Protein AF-A0A2E2IL12-F1 (afdb_monomer)

Solvent-accessible surface area (backbone atoms only — not comparable to full-atom values): 6522 Å² total; per-residue (Å²): 137,86,86,79,81,86,72,68,70,74,68,65,64,68,73,74,69,76,78,76,80,75,80,76,78,80,75,74,82,78,58,90,62,48,67,57,52,51,52,52,49,45,65,74,68,45,79,80,55,74,89,68,81,88,78,74,57,67,75,56,51,52,53,53,51,52,51,55,58,56,65,69,68,60,75,82,70,94,62,88,73,87,72,84,76,53,95,72,68,90,77,127

Sequence (92 aa):
MQKIPLIPIGLLCFALFTCGVMAEPAKPPAKQGEQTRKWLNLQQNGQAASSHNQTLPGPVAAKIYERYLNSFSHPIPQYFSEIESNPFSNSR

Secondary structure (DSSP, 8-state):
--------GGGTSGGG------PPPPPPPPPTTHHHHHHHHHHHH-TTS-SS--PPPHHHHHHHHHHHHHHTSSPPPSS-------TTS---

pLDDT: mean 77.91, std 17.28, range [41.56, 97.75]

Foldseek 3Di:
DDDDDPDPPVVVVVVPPPPPPDDDPPDPPQDPCNVVVVVVCCVVVVPVPDPDDDDDDPVRVVVVVVVVVVVVVDDDDPDDPPPPPPPPPPDD

Structure (mmCIF, N/CA/C/O backbone):
data_AF-A0A2E2IL12-F1
#
_entry.id   AF-A0A2E2IL12-F1
#
loop_
_atom_site.group_PDB
_atom_site.id
_atom_site.type_symbol
_atom_site.label_atom_id
_atom_site.label_alt_id
_atom_site.label_comp_id
_atom_site.label_asym_id
_atom_site.label_entity_id
_atom_site.label_seq_id
_atom_site.pdbx_PDB_ins_code
_atom_site.Cartn_x
_atom_site.Cartn_y
_atom_site.Cartn_z
_atom_site.occupancy
_atom_site.B_iso_or_equiv
_atom_site.auth_seq_id
_atom_site.auth_comp_id
_atom_site.auth_asym_id
_atom_site.auth_atom_id
_atom_site.pdbx_PDB_model_num
ATOM 1 N N . MET A 1 1 ? -74.704 -18.169 44.501 1.00 41.56 1 MET A N 1
ATOM 2 C CA . MET A 1 1 ? -73.853 -18.434 43.323 1.00 41.56 1 MET A CA 1
ATOM 3 C C . MET A 1 1 ? -73.261 -17.118 42.825 1.00 41.56 1 MET A C 1
ATOM 5 O O . MET A 1 1 ? -73.988 -16.235 42.403 1.00 41.56 1 MET A O 1
ATOM 9 N N . GLN A 1 2 ? -71.958 -16.988 43.081 1.00 46.75 2 GLN A N 1
ATOM 10 C CA . GLN A 1 2 ? -70.900 -16.107 42.559 1.00 46.75 2 GLN A CA 1
ATOM 11 C C . GLN A 1 2 ? -71.259 -14.881 41.684 1.00 46.75 2 GLN A C 1
ATOM 13 O O . GLN A 1 2 ? -71.665 -15.011 40.535 1.00 46.75 2 GLN A O 1
ATOM 18 N N . LYS A 1 3 ? -70.989 -13.678 42.216 1.00 52.50 3 LYS A N 1
ATOM 19 C CA . LYS A 1 3 ? -70.891 -12.417 41.460 1.00 52.50 3 LYS A CA 1
ATOM 20 C C . LYS A 1 3 ? -69.432 -12.233 41.031 1.00 52.50 3 LYS A C 1
ATOM 22 O O . LYS A 1 3 ? -68.567 -12.108 41.894 1.00 52.50 3 LYS A O 1
ATOM 27 N N . ILE A 1 4 ? -69.158 -12.248 39.730 1.00 62.59 4 ILE A N 1
ATOM 28 C CA . ILE A 1 4 ? -67.819 -12.031 39.160 1.00 62.59 4 ILE A CA 1
ATOM 29 C C . ILE A 1 4 ? -67.703 -10.540 38.8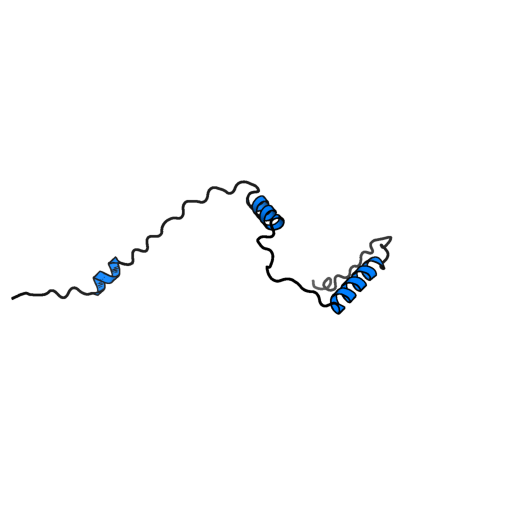08 1.00 62.59 4 ILE A C 1
ATOM 31 O O . ILE A 1 4 ? -68.469 -10.082 37.958 1.00 62.59 4 ILE A O 1
ATOM 35 N N . PRO A 1 5 ? -66.814 -9.750 39.439 1.00 57.25 5 PRO A N 1
ATOM 36 C CA . PRO A 1 5 ? -66.616 -8.366 39.039 1.00 57.25 5 PRO A CA 1
ATOM 37 C C . PRO A 1 5 ? -65.736 -8.310 37.785 1.00 57.25 5 PRO A C 1
ATOM 39 O O . PRO A 1 5 ? -64.592 -8.760 37.782 1.00 57.25 5 PRO A O 1
ATOM 42 N N . LEU A 1 6 ? -66.293 -7.744 36.714 1.00 60.78 6 LEU A N 1
ATOM 43 C CA . LEU A 1 6 ? -65.597 -7.417 35.474 1.00 60.78 6 LEU A CA 1
ATOM 44 C C . LEU A 1 6 ? -64.654 -6.231 35.739 1.00 60.78 6 LEU A C 1
ATOM 46 O O . LEU A 1 6 ? -65.048 -5.071 35.643 1.00 60.78 6 LEU A O 1
ATOM 50 N N . ILE A 1 7 ? -63.421 -6.527 36.144 1.00 62.12 7 ILE A N 1
ATOM 51 C CA . ILE A 1 7 ? -62.351 -5.534 36.292 1.00 62.12 7 ILE A CA 1
ATOM 52 C C . ILE A 1 7 ? -61.980 -5.033 34.883 1.00 62.12 7 ILE A C 1
ATOM 54 O O . ILE A 1 7 ? -61.734 -5.861 34.001 1.00 62.12 7 ILE A O 1
ATOM 58 N N . PRO A 1 8 ? -61.938 -3.711 34.627 1.00 50.53 8 PRO A N 1
ATOM 59 C CA . PRO A 1 8 ? -61.590 -3.190 33.315 1.00 50.53 8 PRO A CA 1
ATOM 60 C C . PRO A 1 8 ? -60.133 -3.539 32.999 1.00 50.53 8 PRO A C 1
ATOM 62 O O . PRO A 1 8 ? -59.202 -3.092 33.668 1.00 50.53 8 PRO A O 1
ATOM 65 N N . ILE A 1 9 ? -59.950 -4.315 31.931 1.00 56.97 9 ILE A N 1
ATOM 66 C CA . ILE A 1 9 ? -58.663 -4.769 31.376 1.00 56.97 9 ILE A CA 1
ATOM 67 C C . ILE A 1 9 ? -57.688 -3.596 31.125 1.00 56.97 9 ILE A C 1
ATOM 69 O O . ILE A 1 9 ? -56.475 -3.789 31.090 1.00 56.97 9 ILE A O 1
ATOM 73 N N . GLY A 1 10 ? -58.191 -2.358 31.052 1.00 49.88 10 GLY A N 1
ATOM 74 C CA . GLY A 1 10 ? -57.384 -1.143 30.929 1.00 49.88 10 GLY A CA 1
ATOM 75 C C . GLY A 1 10 ? -56.425 -0.866 32.096 1.00 49.88 10 GLY A C 1
ATOM 76 O O . GLY A 1 10 ? -55.403 -0.225 31.877 1.00 49.88 10 GLY A O 1
ATOM 77 N N . LEU A 1 11 ? -56.689 -1.368 33.310 1.00 54.75 11 LEU A N 1
ATOM 78 C CA . LEU A 1 11 ? -55.837 -1.089 34.480 1.00 54.75 11 LEU A CA 1
ATOM 79 C C . LEU A 1 11 ? -54.690 -2.104 34.657 1.00 54.75 11 LEU A C 1
ATOM 81 O O . LEU A 1 11 ? -53.722 -1.821 35.357 1.00 54.75 11 LEU A O 1
ATOM 85 N N . LEU A 1 12 ? -54.747 -3.251 33.969 1.00 47.56 12 LEU A N 1
ATOM 86 C CA . LEU A 1 12 ? -53.680 -4.261 33.984 1.00 47.56 12 LEU A CA 1
ATOM 87 C C . LEU A 1 12 ? -52.544 -3.923 33.000 1.00 47.56 12 LEU A C 1
ATOM 89 O O . LEU A 1 12 ? -51.387 -4.246 33.256 1.00 47.56 12 LEU A O 1
ATOM 93 N N . CYS A 1 13 ? -52.843 -3.213 31.907 1.00 50.38 13 CYS A N 1
ATOM 94 C CA . CYS A 1 13 ? -51.839 -2.831 30.906 1.00 50.38 13 CYS A CA 1
ATOM 95 C C . CYS A 1 13 ? -50.939 -1.663 31.346 1.00 50.38 13 CYS A C 1
ATOM 97 O O . CYS A 1 13 ? -49.828 -1.530 30.839 1.00 50.38 13 CYS A O 1
ATOM 99 N N . PHE A 1 14 ? -51.374 -0.836 32.303 1.00 52.19 14 PHE A N 1
ATOM 100 C CA . PHE A 1 14 ? -50.575 0.296 32.790 1.00 52.19 14 PHE A CA 1
ATOM 101 C C . PHE A 1 14 ? -49.459 -0.132 33.764 1.00 52.19 14 PHE A C 1
ATOM 103 O O . PHE A 1 14 ? -48.475 0.581 33.934 1.00 52.19 14 PHE A O 1
ATOM 110 N N . ALA A 1 15 ? -49.571 -1.320 34.369 1.00 53.56 15 ALA A N 1
ATOM 111 C CA . ALA A 1 15 ? -48.621 -1.820 35.365 1.00 53.56 15 ALA A CA 1
ATOM 112 C C . ALA A 1 15 ? -47.380 -2.521 34.772 1.00 53.56 15 ALA A C 1
ATOM 114 O O . ALA A 1 15 ? -46.446 -2.819 35.509 1.00 53.56 15 ALA A O 1
ATOM 115 N N . LEU A 1 16 ? -47.342 -2.778 33.459 1.00 55.81 16 LEU A N 1
ATOM 116 C CA . LEU A 1 16 ? -46.223 -3.469 32.795 1.00 55.81 16 LEU A CA 1
ATOM 117 C C . LEU A 1 16 ? -45.283 -2.528 32.024 1.00 55.81 16 LEU A C 1
ATOM 119 O O . LEU A 1 16 ? -44.291 -2.986 31.464 1.00 55.81 16 LEU A O 1
ATOM 123 N N . PHE A 1 17 ? -45.562 -1.220 32.001 1.00 55.28 17 PHE A N 1
ATOM 124 C CA . PHE A 1 17 ? -44.775 -0.238 31.245 1.00 55.2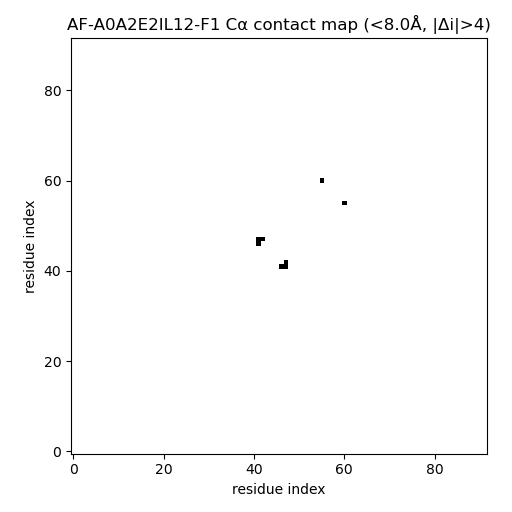8 17 PHE A CA 1
ATOM 125 C C . PHE A 1 17 ? -43.819 0.588 32.120 1.00 55.28 17 PHE A C 1
ATOM 127 O O . PHE A 1 17 ? -43.485 1.7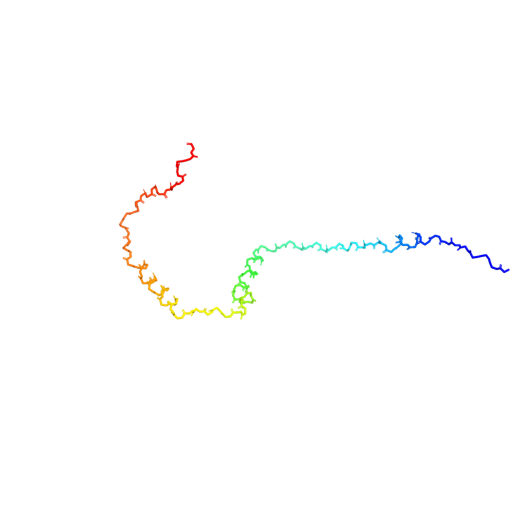27 31.799 1.00 55.28 17 PHE A O 1
ATOM 134 N N . THR A 1 18 ? -43.337 0.030 33.232 1.00 58.00 18 THR A N 1
ATOM 135 C CA . THR A 1 18 ? -42.190 0.603 33.945 1.00 58.00 18 THR A CA 1
ATOM 136 C C . THR A 1 18 ? -40.916 0.173 33.224 1.00 58.00 18 THR A C 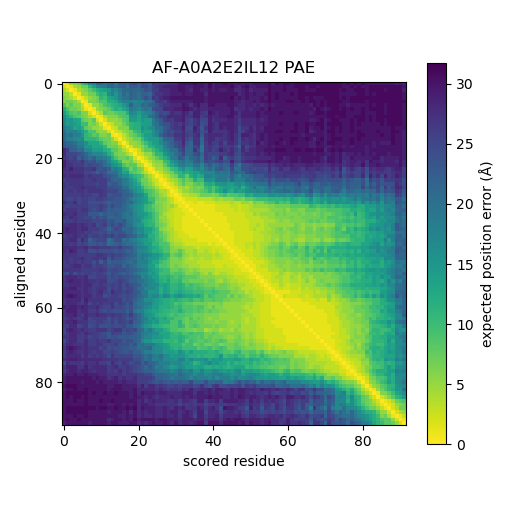1
ATOM 138 O O . THR A 1 18 ? -40.268 -0.807 33.592 1.00 58.00 18 THR A O 1
ATOM 141 N N . CYS A 1 19 ? -40.577 0.884 32.149 1.00 55.72 19 CYS A N 1
ATOM 142 C CA . CYS A 1 19 ? -39.268 0.788 31.518 1.00 55.72 19 CYS A CA 1
ATOM 143 C C . CYS A 1 19 ? -38.228 1.293 32.528 1.00 55.72 19 CYS A C 1
ATOM 145 O O . CYS A 1 19 ? -38.078 2.497 32.739 1.00 55.72 19 CYS A O 1
ATOM 147 N N . GLY A 1 20 ? -37.573 0.367 33.227 1.00 60.53 20 GLY A N 1
ATOM 148 C CA . GLY A 1 20 ? -36.449 0.685 34.093 1.00 60.53 20 GLY A CA 1
ATOM 149 C C . GLY A 1 20 ? -35.297 1.197 33.239 1.00 60.53 20 GLY A C 1
ATOM 150 O O . GLY A 1 20 ? -34.620 0.412 32.579 1.00 60.53 20 GLY A O 1
ATOM 151 N N . VAL A 1 21 ? -35.073 2.509 33.243 1.00 63.84 21 VAL A N 1
ATOM 152 C CA . VAL A 1 21 ? -33.830 3.092 32.733 1.00 63.84 21 VAL A CA 1
ATOM 153 C C . VAL A 1 21 ? -32.734 2.712 33.723 1.00 63.84 21 VAL A C 1
ATOM 155 O O . VAL A 1 21 ? -32.610 3.303 34.793 1.00 63.84 21 VAL A O 1
ATOM 158 N N . MET A 1 22 ? -31.959 1.684 33.387 1.00 67.50 22 MET A N 1
ATOM 159 C CA . MET A 1 22 ? -30.714 1.387 34.086 1.00 67.50 22 MET A CA 1
ATOM 160 C C . MET A 1 22 ? -29.716 2.491 33.728 1.00 67.50 22 MET A C 1
ATOM 162 O O . MET A 1 22 ? -29.350 2.644 32.564 1.00 67.50 22 MET A O 1
ATOM 166 N N . ALA A 1 23 ? -29.311 3.290 34.714 1.00 66.69 23 ALA A N 1
ATOM 167 C CA . ALA A 1 23 ? -28.245 4.265 34.533 1.00 66.69 23 ALA A CA 1
ATOM 168 C C . ALA A 1 23 ? -26.936 3.517 34.230 1.00 66.69 23 ALA A C 1
ATOM 170 O O . ALA A 1 23 ? -26.462 2.735 35.057 1.00 66.69 23 ALA A O 1
ATOM 171 N N . GLU A 1 24 ? -26.360 3.735 33.045 1.00 69.75 24 GLU A N 1
ATOM 172 C CA . GLU A 1 24 ? -25.024 3.231 32.726 1.00 69.75 24 GLU A CA 1
ATOM 173 C C . GLU A 1 24 ? -24.020 3.891 33.689 1.00 69.75 24 GLU A C 1
ATOM 175 O O . GLU A 1 24 ? -24.063 5.115 33.865 1.00 69.75 24 GLU A O 1
ATOM 180 N N . PRO A 1 25 ? -23.149 3.120 34.367 1.00 74.38 25 PRO A N 1
ATOM 181 C CA . PRO A 1 25 ? -22.164 3.699 35.269 1.00 74.38 25 PRO A CA 1
ATOM 182 C C . PRO A 1 25 ? -21.302 4.707 34.508 1.00 74.38 25 PRO A C 1
ATOM 184 O O . PRO A 1 25 ? -20.835 4.433 33.402 1.00 74.38 25 PRO A O 1
ATOM 187 N N . ALA A 1 26 ? -21.089 5.881 35.109 1.00 74.06 26 ALA A N 1
ATOM 188 C CA . ALA 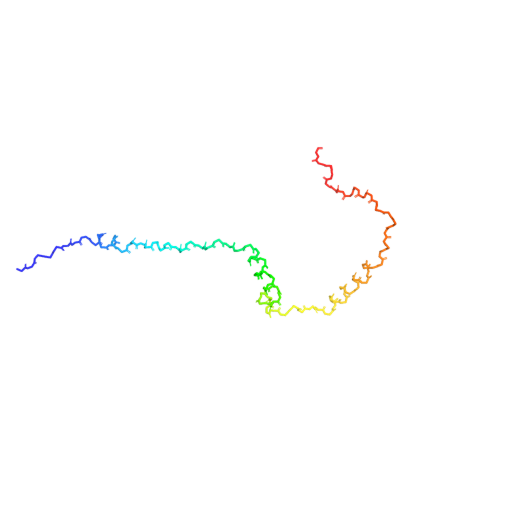A 1 26 ? -20.301 6.943 34.502 1.00 74.06 26 ALA A CA 1
ATOM 189 C C . ALA A 1 26 ? -18.920 6.408 34.097 1.00 74.06 26 ALA A C 1
ATOM 191 O O . ALA A 1 26 ? -18.140 5.953 34.939 1.00 74.06 26 ALA A O 1
ATOM 192 N N . LYS A 1 27 ? -18.625 6.452 32.792 1.00 77.75 27 LYS A N 1
ATOM 193 C CA . LYS A 1 27 ? -17.332 6.024 32.265 1.00 77.75 27 LYS A CA 1
ATOM 194 C C . LYS A 1 27 ? -16.234 6.862 32.930 1.00 77.75 27 LYS A C 1
ATOM 196 O O . LYS A 1 27 ? -16.314 8.092 32.871 1.00 77.75 27 LYS A O 1
ATOM 201 N N . PRO A 1 28 ? -15.212 6.239 33.545 1.00 77.44 28 PRO A N 1
ATOM 202 C CA . PRO A 1 28 ? -14.102 6.986 34.115 1.00 77.44 28 PRO A CA 1
ATOM 203 C C . PRO A 1 28 ? -13.458 7.868 33.035 1.00 77.44 28 PRO A C 1
ATOM 205 O O . PRO A 1 28 ? -13.454 7.487 31.857 1.00 77.44 28 PRO A O 1
ATOM 208 N N . PRO A 1 29 ? -12.928 9.046 33.407 1.00 77.50 29 PRO A N 1
ATOM 209 C CA . PRO A 1 29 ? -12.331 9.960 32.445 1.00 77.50 29 PRO A CA 1
ATOM 210 C C . PRO A 1 29 ? -11.231 9.236 31.667 1.00 77.50 29 PRO A C 1
ATOM 212 O O . PRO A 1 29 ? -10.374 8.568 32.254 1.00 77.50 29 PRO A O 1
ATOM 215 N N . ALA A 1 30 ? -11.281 9.346 30.338 1.00 79.31 30 ALA A N 1
ATOM 216 C CA . ALA A 1 30 ? -10.302 8.709 29.470 1.00 79.31 30 ALA A CA 1
ATOM 217 C C . ALA A 1 30 ? -8.897 9.196 29.839 1.00 79.31 30 ALA A C 1
ATOM 219 O O . ALA A 1 30 ? -8.665 10.399 29.997 1.00 79.31 30 ALA A O 1
ATOM 220 N N . LYS A 1 31 ? -7.943 8.269 29.960 1.00 86.69 31 LYS A N 1
ATOM 221 C CA . LYS A 1 31 ? -6.554 8.656 30.233 1.00 86.69 31 LYS A CA 1
ATOM 222 C C . LYS A 1 31 ? -6.009 9.406 29.021 1.00 86.69 31 LYS A C 1
ATOM 224 O O . LYS A 1 31 ? -6.294 9.048 27.875 1.00 86.69 31 LYS A O 1
ATOM 229 N N . GLN A 1 32 ? -5.165 10.409 29.249 1.00 90.19 32 GLN A N 1
ATOM 230 C CA . GLN A 1 32 ? -4.536 11.138 28.148 1.00 90.19 32 GLN A CA 1
ATOM 231 C C . GLN A 1 32 ? -3.818 10.160 27.193 1.00 90.19 32 GLN A C 1
ATOM 233 O O . GLN A 1 32 ? -3.120 9.224 27.607 1.00 90.19 32 GLN A O 1
ATOM 238 N N . GLY A 1 33 ? -4.067 10.320 25.892 1.00 91.69 33 GLY A N 1
ATOM 239 C CA . GLY A 1 33 ? -3.517 9.462 24.836 1.00 91.69 33 GLY A CA 1
ATOM 240 C C . GLY A 1 33 ? -4.115 8.051 24.738 1.00 91.69 33 GLY A C 1
ATOM 241 O O . GLY A 1 33 ? -3.598 7.239 23.976 1.00 91.69 33 GLY A O 1
ATOM 242 N N . GLU A 1 34 ? -5.176 7.717 25.479 1.00 94.25 34 GLU A N 1
ATOM 243 C CA . GLU A 1 34 ? -5.815 6.392 25.401 1.00 94.25 34 GLU A CA 1
ATOM 244 C C . GLU A 1 34 ? -6.364 6.114 24.001 1.00 94.25 34 GLU A C 1
ATOM 246 O O . GLU A 1 34 ? -6.097 5.056 23.431 1.00 94.25 34 GLU A O 1
ATOM 251 N N . GLN A 1 35 ? -7.038 7.100 23.404 1.00 93.38 35 GLN A N 1
ATOM 252 C CA . GLN A 1 35 ? -7.518 6.996 22.027 1.00 93.38 35 GLN A CA 1
ATOM 253 C C . GLN A 1 35 ? -6.357 6.875 21.038 1.00 93.38 35 GLN A C 1
ATOM 255 O O . GLN A 1 35 ? -6.402 6.028 20.155 1.00 93.38 35 GLN A O 1
ATOM 260 N N . THR A 1 36 ? -5.281 7.645 21.220 1.00 95.00 36 THR A N 1
ATOM 261 C CA . THR A 1 36 ? -4.084 7.556 20.371 1.00 95.00 36 THR A CA 1
ATOM 262 C C . THR A 1 36 ? -3.497 6.148 20.380 1.00 95.00 36 THR A C 1
ATOM 264 O O . THR A 1 36 ? -3.276 5.567 19.323 1.00 95.00 36 THR A O 1
ATOM 267 N N . ARG A 1 37 ? -3.302 5.557 21.566 1.00 95.19 37 ARG A N 1
ATOM 268 C CA . ARG A 1 37 ? -2.792 4.183 21.701 1.00 95.19 37 ARG A CA 1
ATOM 269 C C . ARG A 1 37 ? -3.728 3.166 21.057 1.00 95.19 37 ARG A C 1
ATOM 271 O O . ARG A 1 37 ? -3.255 2.253 20.389 1.00 95.19 37 ARG A O 1
ATOM 278 N N . LYS A 1 38 ? -5.041 3.345 21.214 1.00 93.81 38 LYS A N 1
ATOM 279 C CA . LYS A 1 38 ? -6.047 2.493 20.573 1.00 93.81 38 LYS A CA 1
ATOM 280 C C . LYS A 1 38 ? -5.944 2.549 19.044 1.00 93.81 38 LYS A C 1
ATOM 282 O O . LYS A 1 38 ? -5.919 1.501 18.407 1.00 93.81 38 LYS A O 1
ATOM 287 N N . TRP A 1 39 ? -5.829 3.743 18.463 1.00 94.38 39 TRP A N 1
ATOM 288 C CA . TRP A 1 39 ? -5.678 3.922 17.015 1.00 94.38 39 TRP A CA 1
ATOM 289 C C . TRP A 1 39 ? -4.364 3.362 16.479 1.00 94.38 39 TRP A C 1
ATOM 291 O O . TRP A 1 39 ? -4.368 2.728 15.428 1.00 94.38 39 TRP A O 1
ATOM 301 N N . LEU A 1 40 ? -3.255 3.561 17.196 1.00 95.62 40 LEU A N 1
ATOM 302 C CA . LEU A 1 40 ? -1.962 2.995 16.812 1.00 95.62 40 LEU A CA 1
ATOM 303 C C . LEU A 1 40 ? -1.985 1.469 16.859 1.00 95.62 40 LEU A C 1
ATOM 305 O O . LEU A 1 40 ? -1.510 0.830 15.928 1.00 95.62 40 LEU A O 1
ATOM 309 N N . ASN A 1 41 ? -2.588 0.885 17.898 1.00 95.81 41 ASN A N 1
ATOM 310 C CA . ASN A 1 41 ? -2.726 -0.563 17.982 1.00 95.81 41 ASN A CA 1
ATOM 311 C C . ASN A 1 41 ? -3.569 -1.110 16.821 1.00 95.81 41 ASN A C 1
ATOM 313 O O . ASN A 1 41 ? -3.145 -2.064 16.181 1.00 95.81 41 ASN A O 1
ATOM 317 N N . LEU A 1 42 ? -4.701 -0.468 16.504 1.00 95.12 42 LEU A N 1
ATOM 318 C CA . LEU A 1 42 ? -5.577 -0.847 15.388 1.00 95.12 42 LEU A CA 1
ATOM 319 C C . LEU A 1 42 ? -4.882 -0.737 14.021 1.00 95.12 42 LEU A C 1
ATOM 321 O O . LEU A 1 42 ? -5.053 -1.608 13.173 1.00 95.12 42 LEU A O 1
ATOM 325 N N . GLN A 1 43 ? -4.082 0.309 13.800 1.00 94.62 43 GLN A N 1
ATOM 326 C CA . GLN A 1 43 ? -3.293 0.453 12.572 1.00 94.62 43 GLN A CA 1
ATOM 327 C C . GLN A 1 43 ? -2.189 -0.605 12.481 1.00 94.62 43 GLN A C 1
ATOM 329 O O . GLN A 1 43 ? -2.006 -1.210 11.430 1.00 94.62 43 GLN A O 1
ATOM 334 N N . GLN A 1 44 ? -1.478 -0.855 13.584 1.00 95.81 44 GLN A N 1
ATOM 335 C CA . GLN A 1 44 ? -0.383 -1.822 13.638 1.00 95.81 44 GLN A CA 1
ATOM 336 C C . GLN A 1 44 ? -0.870 -3.261 13.441 1.00 95.81 44 GLN A C 1
ATOM 338 O O . GLN A 1 44 ? -0.215 -4.046 12.763 1.00 95.81 44 GLN A O 1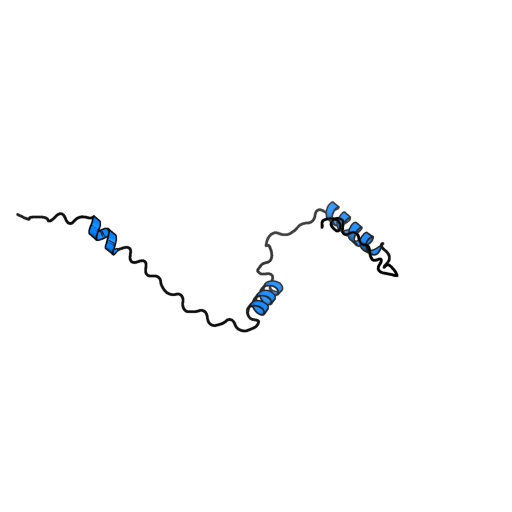
ATOM 343 N N . ASN A 1 45 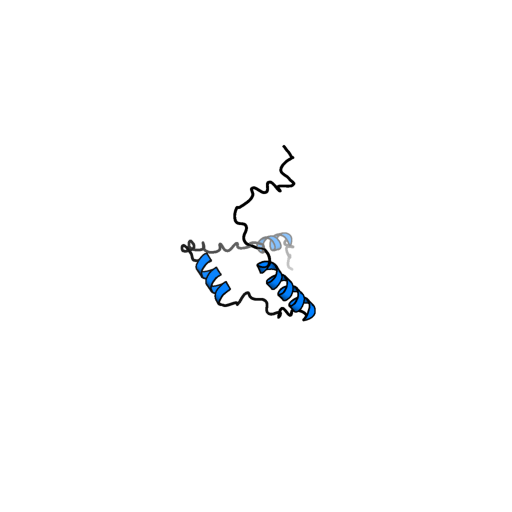? -1.989 -3.625 14.069 1.00 94.94 45 ASN A N 1
ATOM 344 C CA . ASN A 1 45 ? -2.482 -4.998 14.069 1.00 94.94 45 ASN A CA 1
ATOM 345 C C . ASN A 1 45 ? -3.263 -5.360 12.795 1.00 94.94 45 ASN A C 1
ATOM 347 O O . ASN A 1 45 ? -3.491 -6.542 12.547 1.00 94.94 45 ASN A O 1
ATOM 351 N N . GLY A 1 46 ? -3.686 -4.368 12.004 1.00 89.62 46 GLY A N 1
ATOM 352 C CA . GLY A 1 46 ? -4.436 -4.583 10.769 1.00 89.62 46 GLY A CA 1
ATOM 353 C C . GLY A 1 46 ? -5.803 -5.250 10.964 1.00 89.62 46 GLY A C 1
ATOM 354 O O . GLY A 1 46 ? -6.400 -5.677 9.984 1.00 89.62 46 GLY A O 1
ATOM 355 N N . GLN A 1 47 ? -6.338 -5.332 12.188 1.00 90.81 47 GLN A N 1
ATOM 356 C CA . GLN A 1 47 ? -7.627 -5.983 12.472 1.00 90.81 47 GLN A CA 1
ATOM 357 C C . GLN A 1 47 ? -8.802 -5.297 11.768 1.00 90.81 47 GLN A C 1
ATOM 359 O O . GLN A 1 47 ? -9.827 -5.923 11.524 1.00 90.81 47 GLN A O 1
ATOM 364 N N . ALA A 1 48 ? -8.653 -4.011 11.446 1.00 92.31 48 ALA A N 1
ATOM 365 C CA . ALA A 1 48 ? -9.632 -3.246 10.682 1.00 92.31 48 ALA A CA 1
ATOM 366 C C . ALA A 1 48 ? -9.364 -3.249 9.164 1.00 92.31 48 ALA A C 1
ATOM 368 O O . ALA A 1 48 ? -10.068 -2.560 8.425 1.00 92.31 48 ALA A O 1
ATOM 369 N N . ALA A 1 49 ? -8.341 -3.966 8.685 1.00 91.31 49 ALA A N 1
ATOM 370 C CA . ALA A 1 49 ? -8.076 -4.079 7.258 1.00 91.31 49 ALA A CA 1
ATOM 371 C C . ALA A 1 49 ? -9.185 -4.886 6.564 1.00 91.31 49 ALA A C 1
ATOM 373 O O . ALA A 1 49 ? -9.764 -5.812 7.132 1.00 91.31 49 ALA A O 1
ATOM 374 N N . SER A 1 50 ? -9.476 -4.532 5.312 1.00 92.62 50 SER A N 1
ATOM 375 C CA . SER A 1 50 ? -10.431 -5.268 4.483 1.00 92.62 50 SER A CA 1
ATOM 376 C C . SER A 1 50 ? -9.979 -6.718 4.295 1.00 92.62 50 SER A C 1
ATOM 378 O O . SER A 1 50 ? -8.836 -6.969 3.922 1.00 92.62 50 SER A O 1
ATOM 380 N N . SER A 1 51 ? -10.898 -7.669 4.473 1.00 92.56 51 SER A N 1
ATOM 381 C CA . SER A 1 51 ? -10.674 -9.080 4.127 1.00 92.56 51 SER A CA 1
ATOM 382 C C . SER A 1 51 ? -10.688 -9.331 2.617 1.00 92.56 51 SER A C 1
ATOM 384 O O . SER A 1 51 ? -10.184 -10.350 2.146 1.00 92.56 51 SER A O 1
ATOM 386 N N . HIS A 1 52 ? -11.265 -8.410 1.842 1.00 93.88 52 HIS A N 1
ATOM 387 C CA . HIS A 1 52 ? -11.267 -8.480 0.390 1.00 93.88 52 HIS A CA 1
ATOM 388 C C . HIS A 1 52 ? -9.903 -8.070 -0.168 1.00 93.88 52 HIS A C 1
ATOM 390 O O . HIS A 1 52 ? -9.429 -6.961 0.096 1.00 93.88 52 HIS A O 1
ATOM 396 N N . ASN A 1 53 ? -9.305 -8.957 -0.965 1.00 91.25 53 ASN A N 1
ATOM 397 C CA . ASN A 1 53 ? -8.022 -8.712 -1.607 1.00 91.25 53 ASN A CA 1
ATOM 398 C C . ASN A 1 53 ? -8.184 -7.701 -2.750 1.00 91.25 53 ASN A C 1
ATOM 400 O O . ASN A 1 53 ? -8.961 -7.914 -3.679 1.00 91.25 53 ASN A O 1
ATOM 404 N N . GLN A 1 54 ? -7.441 -6.602 -2.677 1.00 89.62 54 GLN A N 1
ATOM 405 C CA . GLN A 1 54 ? -7.452 -5.568 -3.702 1.00 89.62 54 GLN A CA 1
ATOM 406 C C . GLN A 1 54 ? -6.546 -5.987 -4.861 1.00 89.62 54 GLN A C 1
ATOM 408 O O . GLN A 1 54 ? -5.332 -5.791 -4.830 1.00 89.62 54 GLN A O 1
ATOM 413 N N . THR A 1 55 ? -7.138 -6.567 -5.902 1.00 92.88 55 THR A N 1
ATOM 414 C CA . THR A 1 55 ? -6.402 -6.944 -7.113 1.00 92.88 55 THR A CA 1
ATOM 415 C C . THR A 1 55 ? -6.357 -5.792 -8.107 1.00 92.88 55 THR A C 1
ATOM 417 O O . THR A 1 55 ? -7.389 -5.196 -8.419 1.00 92.88 55 THR A O 1
ATOM 420 N N . LEU A 1 56 ? -5.178 -5.525 -8.668 1.00 92.62 56 LEU A N 1
ATOM 421 C CA . LEU A 1 56 ? -5.005 -4.552 -9.740 1.00 92.62 56 LEU A CA 1
ATOM 422 C C . LEU A 1 56 ? -4.856 -5.274 -11.089 1.00 92.62 56 LEU A C 1
ATOM 424 O O . LEU A 1 56 ? -3.957 -6.107 -11.223 1.00 92.62 56 LEU A O 1
ATOM 428 N N . PRO A 1 57 ? -5.677 -4.965 -12.110 1.00 94.81 57 PRO A N 1
ATOM 429 C CA . PRO A 1 57 ? -5.482 -5.529 -13.441 1.00 94.81 57 PRO A CA 1
ATOM 430 C C . PRO A 1 57 ? -4.112 -5.141 -14.012 1.00 94.81 57 PRO A C 1
ATOM 432 O O . PRO A 1 57 ? -3.697 -3.985 -13.902 1.00 94.81 57 PRO A O 1
ATOM 435 N N . GLY A 1 58 ? -3.439 -6.076 -14.688 1.00 94.00 58 GLY A N 1
ATOM 436 C CA . GLY A 1 58 ? -2.100 -5.865 -15.260 1.00 94.00 58 GLY A CA 1
ATOM 437 C C . GLY A 1 58 ? -1.953 -4.583 -16.101 1.00 94.00 58 GLY A C 1
ATOM 438 O O . GLY A 1 58 ? -1.034 -3.805 -15.843 1.00 94.00 58 GLY A O 1
ATOM 439 N N . PRO A 1 59 ? -2.879 -4.278 -17.035 1.00 96.25 59 PRO A N 1
ATOM 440 C CA . PRO A 1 59 ? -2.821 -3.035 -17.811 1.00 96.25 59 PRO A CA 1
ATOM 441 C C . PRO A 1 59 ? -2.909 -1.761 -16.959 1.00 96.25 59 PRO A C 1
ATOM 443 O O . PRO A 1 59 ? -2.331 -0.736 -17.314 1.00 96.25 59 PRO A O 1
ATOM 446 N N . VAL A 1 60 ? -3.618 -1.806 -15.826 1.00 96.50 60 VAL A N 1
ATOM 447 C CA . VAL A 1 60 ? -3.706 -0.670 -14.898 1.00 96.50 60 VAL A CA 1
ATOM 448 C C . VAL A 1 60 ? -2.401 -0.532 -14.116 1.00 96.50 60 VAL A C 1
ATOM 450 O O . VAL A 1 60 ? -1.897 0.580 -13.985 1.00 96.50 60 VAL A O 1
ATOM 453 N N . ALA A 1 61 ? -1.808 -1.644 -13.670 1.00 95.88 61 ALA A N 1
ATOM 454 C CA . ALA A 1 61 ? -0.498 -1.646 -13.016 1.00 95.88 61 ALA A CA 1
ATOM 455 C C . ALA A 1 61 ? 0.588 -1.012 -13.900 1.00 95.88 61 ALA A C 1
ATOM 457 O O . ALA A 1 61 ? 1.344 -0.165 -13.425 1.00 95.88 61 ALA A O 1
ATOM 458 N N . ALA A 1 62 ? 0.599 -1.339 -15.197 1.00 97.19 62 ALA A N 1
ATOM 459 C CA . ALA A 1 62 ? 1.524 -0.751 -16.165 1.00 97.19 62 ALA A CA 1
ATOM 460 C C . ALA A 1 62 ? 1.375 0.778 -16.260 1.00 97.19 62 ALA A C 1
ATOM 462 O O . ALA A 1 62 ? 2.365 1.501 -16.170 1.00 97.19 62 ALA A O 1
ATOM 463 N N . LYS A 1 63 ? 0.140 1.288 -16.349 1.00 97.75 63 LYS A N 1
ATOM 464 C CA . LYS A 1 63 ? -0.124 2.738 -16.391 1.00 97.75 63 LYS A CA 1
ATOM 465 C C . LYS A 1 63 ? 0.247 3.455 -15.092 1.00 97.75 63 LYS A C 1
ATOM 467 O O . LYS A 1 63 ? 0.703 4.596 -15.123 1.00 97.75 63 LYS A O 1
ATOM 472 N N . ILE A 1 64 ? 0.049 2.812 -13.939 1.00 97.00 64 ILE A N 1
ATOM 473 C CA . ILE A 1 64 ? 0.490 3.366 -12.650 1.00 97.00 64 ILE A CA 1
ATOM 474 C C . ILE A 1 64 ? 2.015 3.477 -12.622 1.00 97.00 64 ILE A C 1
ATOM 476 O O . ILE A 1 64 ? 2.532 4.508 -12.192 1.00 97.00 64 ILE A O 1
ATOM 480 N N . TYR A 1 65 ? 2.716 2.449 -13.099 1.00 96.56 65 TYR A N 1
ATOM 481 C CA . TYR A 1 65 ? 4.173 2.447 -13.169 1.00 96.56 65 TYR A CA 1
ATOM 482 C C . TYR A 1 65 ? 4.702 3.532 -14.115 1.00 96.56 65 TYR A C 1
ATOM 484 O O . TYR A 1 65 ? 5.583 4.298 -13.737 1.00 96.56 65 TYR A O 1
ATOM 492 N N . GLU A 1 66 ? 4.101 3.679 -15.294 1.00 97.19 66 GLU A N 1
ATOM 493 C CA . GLU A 1 66 ? 4.426 4.756 -16.233 1.00 97.19 66 GLU A CA 1
ATOM 494 C C . GLU A 1 66 ? 4.245 6.143 -15.594 1.00 97.19 66 GLU A C 1
ATOM 496 O O . GLU A 1 66 ? 5.152 6.972 -15.628 1.00 97.19 66 GLU A O 1
ATOM 501 N N . ARG A 1 67 ? 3.108 6.389 -14.926 1.00 96.56 67 ARG A N 1
ATOM 502 C CA . ARG A 1 67 ? 2.865 7.653 -14.212 1.00 96.56 67 ARG A CA 1
ATOM 503 C C . ARG A 1 67 ? 3.898 7.904 -13.115 1.00 96.56 67 ARG A C 1
ATOM 505 O O . ARG A 1 67 ? 4.314 9.045 -12.931 1.00 96.56 67 ARG A O 1
ATOM 512 N N . TYR A 1 68 ? 4.285 6.865 -12.379 1.00 95.50 68 TYR A N 1
ATOM 513 C CA . TYR A 1 68 ? 5.322 6.967 -11.358 1.00 95.50 68 TYR A CA 1
ATOM 514 C C . TYR A 1 68 ? 6.643 7.434 -11.975 1.00 95.50 68 TYR A C 1
ATOM 516 O O . TYR A 1 68 ? 7.202 8.420 -11.502 1.00 95.50 68 TYR A O 1
ATOM 524 N N . LEU A 1 69 ? 7.087 6.823 -13.077 1.00 96.00 69 LEU A N 1
ATOM 525 C CA . LEU A 1 69 ? 8.296 7.254 -13.786 1.00 96.00 69 LEU A CA 1
ATOM 526 C C . LEU A 1 69 ? 8.185 8.702 -14.282 1.00 96.00 69 LEU A C 1
ATOM 528 O O . LEU A 1 69 ? 9.083 9.507 -14.035 1.00 96.00 69 LEU A O 1
ATOM 532 N N . ASN A 1 70 ? 7.051 9.053 -14.891 1.00 95.88 70 ASN A N 1
ATOM 533 C CA . ASN A 1 70 ? 6.801 10.403 -15.396 1.00 95.88 70 ASN A CA 1
ATOM 534 C C . ASN A 1 70 ? 6.822 11.469 -14.287 1.00 95.88 70 ASN A C 1
ATOM 536 O O . ASN A 1 70 ? 7.178 12.616 -14.548 1.00 95.88 70 ASN A O 1
ATOM 540 N N . SER A 1 71 ? 6.480 11.114 -13.041 1.00 91.69 71 SER A N 1
ATOM 541 C CA . SER A 1 71 ? 6.479 12.066 -11.919 1.00 91.69 71 SER A CA 1
ATOM 542 C C . SER A 1 71 ? 7.874 12.597 -11.568 1.00 91.69 71 SER A C 1
ATOM 544 O O . SER A 1 71 ? 7.990 13.720 -11.084 1.00 91.69 71 SER A O 1
ATOM 546 N N . PHE A 1 72 ? 8.931 11.839 -11.879 1.00 91.25 72 PHE A N 1
ATOM 547 C CA . PHE A 1 72 ? 10.324 12.262 -11.687 1.00 91.25 72 PHE A CA 1
ATOM 548 C C . PHE A 1 72 ? 10.907 12.989 -12.896 1.00 91.25 72 PHE A C 1
ATOM 550 O O . PHE A 1 72 ? 12.028 13.486 -12.832 1.00 91.25 72 PHE A O 1
ATOM 557 N N . SER A 1 73 ? 10.183 13.033 -14.014 1.00 91.62 73 SER A N 1
ATOM 558 C CA . SER A 1 73 ? 10.664 13.687 -15.230 1.00 91.62 73 SER A CA 1
ATOM 559 C C . SER A 1 73 ? 10.556 15.209 -15.162 1.00 91.62 73 SER A C 1
ATOM 561 O O . SER A 1 73 ? 11.189 15.894 -15.964 1.00 91.62 73 SER A O 1
ATOM 563 N N . HIS A 1 74 ? 9.769 15.754 -14.228 1.00 85.12 74 HIS A N 1
ATOM 564 C CA . HIS A 1 74 ? 9.687 17.197 -14.050 1.00 85.12 74 HIS A CA 1
ATOM 565 C C . HIS A 1 74 ? 10.876 17.696 -13.215 1.00 85.12 74 HIS A C 1
ATOM 567 O O . HIS A 1 74 ? 11.053 17.238 -12.083 1.00 85.12 74 HIS A O 1
ATOM 573 N N . PRO A 1 75 ? 11.697 18.623 -13.738 1.00 85.75 75 PRO A N 1
ATOM 574 C CA . PRO A 1 75 ? 12.809 19.168 -12.977 1.00 85.75 75 PRO A CA 1
ATOM 575 C C . PRO A 1 75 ? 12.294 19.943 -11.762 1.00 85.75 75 PRO A C 1
ATOM 577 O O . PRO A 1 75 ? 11.251 20.594 -11.819 1.00 85.75 75 PRO A O 1
ATOM 580 N N . ILE A 1 76 ? 13.057 19.913 -10.669 1.00 83.69 76 ILE A N 1
ATOM 581 C CA . ILE A 1 76 ? 12.787 20.785 -9.526 1.00 83.69 76 ILE A CA 1
ATOM 582 C C . ILE A 1 76 ? 13.017 22.231 -9.990 1.00 83.69 76 ILE A C 1
ATOM 584 O O . ILE A 1 76 ? 14.117 22.546 -10.466 1.00 83.69 76 ILE A O 1
ATOM 588 N N . PRO A 1 77 ? 12.014 23.115 -9.883 1.00 84.56 77 PRO A N 1
ATOM 589 C CA . PRO A 1 77 ? 12.183 24.500 -10.282 1.00 84.56 77 PRO A CA 1
ATOM 590 C C . PRO A 1 77 ? 13.211 25.183 -9.372 1.00 84.56 77 PRO A C 1
ATOM 592 O O . PRO A 1 77 ? 13.222 24.980 -8.160 1.00 84.56 77 PRO A O 1
ATOM 595 N N . GLN A 1 78 ? 14.083 26.002 -9.965 1.00 84.38 78 GLN A N 1
ATOM 596 C CA . GLN A 1 78 ? 15.111 26.755 -9.228 1.00 84.38 78 GLN A CA 1
ATOM 597 C C . GLN A 1 78 ? 14.500 27.812 -8.298 1.00 84.38 78 GLN A C 1
ATOM 599 O O . GLN A 1 78 ? 15.080 28.158 -7.272 1.00 84.38 78 GLN A O 1
ATOM 604 N N . TYR A 1 79 ? 13.313 28.302 -8.654 1.00 84.38 79 TYR A N 1
ATOM 605 C CA . TYR A 1 79 ? 12.555 29.286 -7.899 1.00 84.38 79 TYR A CA 1
ATOM 606 C C . TYR A 1 79 ? 11.091 28.868 -7.872 1.00 84.38 79 TYR A C 1
ATOM 608 O O . TYR A 1 79 ? 10.556 28.401 -8.879 1.00 84.38 79 TYR A O 1
ATOM 616 N N . PHE A 1 80 ? 10.435 29.057 -6.733 1.00 78.38 80 PHE A N 1
ATOM 617 C CA . PHE A 1 80 ? 8.988 28.925 -6.649 1.00 78.38 80 PHE A CA 1
ATOM 618 C C . PHE A 1 80 ? 8.371 30.162 -7.309 1.00 78.38 80 PHE A C 1
ATOM 620 O O . PHE A 1 80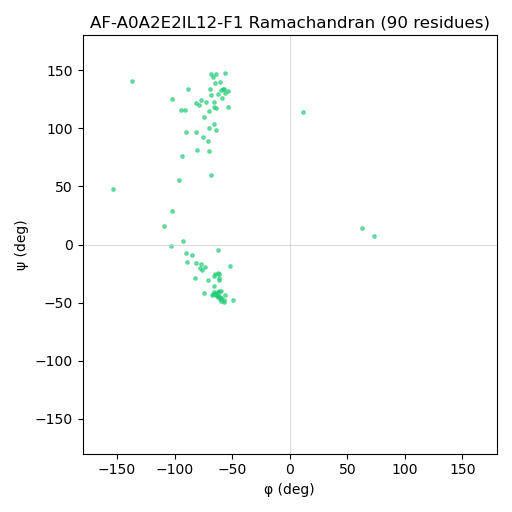 ? 8.515 31.269 -6.794 1.00 78.38 80 PHE A O 1
ATOM 627 N N . SER A 1 81 ? 7.748 30.005 -8.477 1.00 67.12 81 SER A N 1
ATOM 628 C CA . SER A 1 81 ? 6.927 31.074 -9.037 1.00 67.12 81 SER A CA 1
ATOM 629 C C . SER A 1 81 ? 5.677 31.222 -8.174 1.00 67.12 81 SER A C 1
ATOM 631 O O . SER A 1 81 ? 5.032 30.234 -7.824 1.00 67.12 81 SER A O 1
ATOM 633 N N . GLU A 1 82 ? 5.321 32.458 -7.830 1.00 65.81 82 GLU A N 1
ATOM 634 C CA . GLU A 1 82 ? 4.018 32.774 -7.252 1.00 65.81 82 GLU A CA 1
ATOM 635 C C . GLU A 1 82 ? 2.980 32.594 -8.365 1.00 65.81 82 GLU A C 1
ATOM 637 O O . GLU A 1 82 ? 2.625 33.518 -9.091 1.00 65.81 82 GLU A O 1
ATOM 642 N N . ILE A 1 83 ? 2.584 31.344 -8.611 1.00 63.09 83 ILE A N 1
ATOM 643 C CA . ILE A 1 83 ? 1.506 31.058 -9.544 1.00 63.09 83 ILE A CA 1
ATOM 644 C C . ILE A 1 83 ? 0.226 31.430 -8.802 1.00 63.09 83 ILE A C 1
ATOM 646 O O . ILE A 1 83 ? -0.351 30.600 -8.099 1.00 63.09 83 ILE A O 1
ATOM 650 N N . GLU A 1 84 ? -0.237 32.670 -8.970 1.00 58.97 84 GLU A N 1
ATOM 651 C CA . GLU A 1 84 ? -1.601 33.078 -8.627 1.00 58.97 84 GLU A CA 1
ATOM 652 C C . GLU A 1 84 ? -2.590 32.394 -9.595 1.00 58.97 84 GLU A C 1
ATOM 654 O O . GLU A 1 84 ? -3.320 33.008 -10.362 1.00 58.97 84 GLU A O 1
ATOM 659 N N . SER A 1 85 ? -2.593 31.062 -9.598 1.00 62.09 85 SER A N 1
ATOM 660 C CA . SER A 1 85 ? -3.609 30.239 -10.248 1.00 62.09 85 SER A CA 1
ATOM 661 C C . SER A 1 85 ? -4.643 29.843 -9.205 1.00 62.09 85 SER A C 1
ATOM 663 O O . SER A 1 85 ? -4.921 28.670 -8.979 1.00 62.09 85 SER A O 1
ATOM 665 N N . ASN A 1 86 ? -5.218 30.842 -8.536 1.00 61.41 86 ASN A N 1
ATOM 666 C CA . ASN A 1 86 ? -6.510 30.649 -7.906 1.00 61.41 86 ASN A CA 1
ATOM 667 C C . ASN A 1 86 ? -7.583 31.043 -8.935 1.00 61.41 86 ASN A C 1
ATOM 669 O O . ASN A 1 86 ? -7.891 32.231 -9.054 1.00 61.41 86 ASN A O 1
ATOM 673 N N . PRO A 1 87 ? -8.184 30.093 -9.680 1.00 61.38 87 PRO A N 1
ATOM 674 C CA . PRO A 1 87 ? -9.275 30.404 -10.607 1.00 61.38 87 PRO A CA 1
ATOM 675 C C . PRO A 1 87 ? -10.520 30.974 -9.901 1.00 61.38 87 PRO A C 1
ATOM 677 O O . PRO A 1 87 ? -11.464 31.386 -10.568 1.00 61.38 87 PRO A O 1
ATOM 680 N N . PHE A 1 88 ? -10.517 31.034 -8.564 1.00 62.62 88 PHE A N 1
ATOM 681 C CA . PHE A 1 88 ? -11.562 31.613 -7.724 1.00 62.62 88 PHE A CA 1
ATOM 682 C C . PHE A 1 88 ? -11.138 32.927 -7.037 1.00 62.6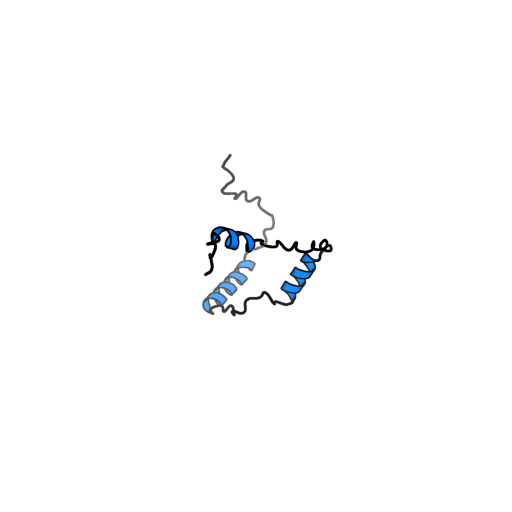2 88 PHE A C 1
ATOM 684 O O . PHE A 1 88 ? -11.779 33.341 -6.075 1.00 62.62 88 PHE A O 1
ATOM 691 N N . SER A 1 89 ? -10.051 33.581 -7.477 1.00 61.91 89 SER A N 1
ATOM 692 C CA . SER A 1 89 ? -9.581 34.835 -6.854 1.00 61.91 89 SER A CA 1
ATOM 693 C C . SER A 1 89 ? -10.511 36.028 -7.141 1.00 61.91 89 SER A C 1
ATOM 695 O O . SER A 1 89 ? -10.691 36.893 -6.289 1.00 61.91 89 SER A O 1
ATOM 697 N N . ASN A 1 90 ? -11.198 36.047 -8.291 1.00 57.22 90 ASN A N 1
ATOM 698 C CA . ASN A 1 90 ? -12.141 37.116 -8.651 1.00 57.22 90 ASN A CA 1
ATOM 699 C C . ASN A 1 90 ? -13.584 36.770 -8.254 1.00 57.22 90 ASN A C 1
ATOM 701 O O . ASN A 1 90 ? -14.406 36.422 -9.101 1.00 57.22 90 ASN A O 1
ATOM 705 N N . SER A 1 91 ? -13.903 36.870 -6.964 1.00 57.59 91 SER A N 1
ATOM 706 C CA . SER A 1 91 ? -15.299 36.834 -6.495 1.00 57.59 91 SER A CA 1
ATOM 707 C C . SER A 1 91 ? -15.528 37.577 -5.173 1.00 57.59 91 SER A C 1
ATOM 709 O O . SER A 1 91 ? -16.173 37.048 -4.267 1.00 57.59 91 SER A O 1
ATOM 711 N N . ARG A 1 92 ? -15.015 38.805 -5.046 1.00 52.16 92 ARG A N 1
ATOM 712 C CA . ARG A 1 92 ? -15.481 39.769 -4.038 1.00 52.16 92 ARG A CA 1
ATOM 713 C C . ARG A 1 92 ? -15.604 41.161 -4.626 1.00 52.16 92 ARG A C 1
ATOM 715 O O . ARG A 1 92 ? -14.712 41.523 -5.420 1.00 52.16 92 ARG A O 1
#

Radius of gyration: 34.24 Å; Cα contacts (8 Å, |Δi|>4): 4; chains: 1; bounding box: 89×58×61 Å

Mean predicted aligned error: 17.23 Å